Protein AF-A0A7Y2L3W5-F1 (afdb_monomer_lite)

pLDDT: mean 92.34, std 8.58, range [47.44, 98.5]

Sequence (59 aa):
MTMVPEMQVWTGRVDAAEGQGALRWHQWVKPFARSQPAGAALIGLACDEGVKRNQGRTG

Radius of gyration: 16.73 Å; chains: 1; bounding box: 36×25×44 Å

Secondary structure (DSSP, 8-state):
--PPP-GGG------GGG-GGG--HHHH-----TTSPS----------HHHHHTT----

Foldseek 3Di:
DDDWDPLVVLDDDDPPVVPPVRDDPSRVDDTDDPPDPDDDDDDDDPDCVVCVVVVHDDD

Structure (mmCIF, N/CA/C/O backbone):
data_AF-A0A7Y2L3W5-F1
#
_entry.id   AF-A0A7Y2L3W5-F1
#
loop_
_atom_site.group_PDB
_atom_site.id
_atom_site.type_symbol
_atom_site.label_atom_id
_atom_site.label_alt_id
_atom_site.label_comp_id
_atom_site.label_asym_id
_atom_site.label_entity_id
_atom_site.label_seq_id
_atom_site.pdbx_PDB_ins_code
_atom_site.Cartn_x
_atom_site.Cartn_y
_atom_site.Cartn_z
_atom_site.occupancy
_atom_site.B_iso_or_equiv
_atom_site.auth_seq_id
_atom_site.auth_comp_id
_atom_site.auth_asym_id
_atom_site.auth_atom_id
_atom_site.pdbx_PDB_model_num
ATOM 1 N N . MET A 1 1 ? -13.866 2.207 -16.046 1.00 47.44 1 MET A N 1
ATOM 2 C CA . MET A 1 1 ? -13.927 0.998 -15.201 1.00 47.44 1 MET A CA 1
ATOM 3 C C . MET A 1 1 ? -13.256 1.347 -13.884 1.00 47.44 1 MET A C 1
ATOM 5 O O . MET A 1 1 ? -12.075 1.662 -13.894 1.00 47.44 1 MET A O 1
ATOM 9 N N . THR A 1 2 ? -14.010 1.449 -12.791 1.00 59.75 2 THR A N 1
ATOM 10 C CA . THR A 1 2 ? -13.434 1.766 -11.475 1.00 59.75 2 THR A CA 1
ATOM 11 C C . THR A 1 2 ? -12.956 0.454 -10.872 1.00 59.75 2 THR A C 1
ATOM 13 O O . THR A 1 2 ? -13.774 -0.419 -10.597 1.00 59.75 2 THR A O 1
ATOM 16 N N . MET A 1 3 ? -11.645 0.273 -10.747 1.00 70.69 3 MET A N 1
ATOM 17 C CA . MET A 1 3 ? -11.089 -0.930 -10.136 1.00 70.69 3 MET A CA 1
ATOM 18 C C . MET A 1 3 ? -11.240 -0.818 -8.618 1.00 70.69 3 MET A C 1
ATOM 20 O O . MET A 1 3 ? -10.775 0.152 -8.020 1.00 70.69 3 MET A O 1
ATOM 24 N N . VAL A 1 4 ? -11.923 -1.783 -8.005 1.00 81.06 4 VAL A N 1
ATOM 25 C CA . VAL A 1 4 ? -11.992 -1.898 -6.546 1.00 81.06 4 VAL A CA 1
ATOM 26 C C . VAL A 1 4 ? -10.759 -2.685 -6.097 1.00 81.06 4 VAL A C 1
ATO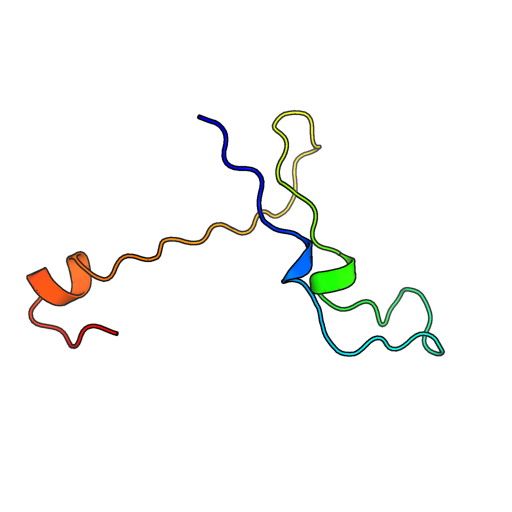M 28 O O . VAL A 1 4 ? -10.525 -3.762 -6.646 1.00 81.06 4 VAL A O 1
ATOM 31 N N . PRO A 1 5 ? -9.945 -2.172 -5.157 1.00 86.44 5 PRO A N 1
ATOM 32 C CA . PRO A 1 5 ? -8.787 -2.906 -4.669 1.00 86.44 5 PRO A CA 1
ATOM 33 C C . PRO A 1 5 ? -9.225 -4.194 -3.966 1.00 86.44 5 PRO A C 1
ATOM 35 O O . PRO A 1 5 ? -10.192 -4.205 -3.201 1.00 86.44 5 PRO A O 1
ATOM 38 N N . GLU A 1 6 ? -8.494 -5.279 -4.215 1.00 92.00 6 GLU A N 1
ATOM 39 C CA . GLU A 1 6 ? -8.741 -6.571 -3.584 1.00 92.00 6 GLU A CA 1
ATOM 40 C C . GLU A 1 6 ? -8.299 -6.526 -2.118 1.00 92.00 6 GLU A C 1
ATOM 42 O O . GLU A 1 6 ? -7.147 -6.765 -1.777 1.00 92.00 6 GLU A O 1
ATOM 47 N N . MET A 1 7 ? -9.214 -6.187 -1.213 1.00 93.38 7 MET A N 1
ATOM 48 C CA . MET A 1 7 ? -8.857 -6.036 0.202 1.00 93.38 7 MET A CA 1
ATOM 49 C C . MET A 1 7 ? -8.463 -7.357 0.877 1.00 93.38 7 MET A C 1
ATOM 51 O O . MET A 1 7 ? -7.804 -7.328 1.908 1.00 93.38 7 MET A O 1
ATOM 55 N N . GLN A 1 8 ? -8.790 -8.506 0.277 1.00 94.12 8 GLN A N 1
ATOM 56 C CA . GLN A 1 8 ? -8.460 -9.829 0.817 1.00 94.12 8 GLN A CA 1
ATOM 57 C C . GLN A 1 8 ? -6.955 -10.121 0.837 1.00 94.12 8 GLN A C 1
ATOM 59 O O . GLN A 1 8 ? -6.526 -10.978 1.603 1.00 94.12 8 GLN A O 1
ATOM 64 N N . VAL A 1 9 ? -6.142 -9.417 0.035 1.00 95.06 9 VAL A N 1
ATOM 65 C CA . VAL A 1 9 ? -4.676 -9.571 0.079 1.00 95.06 9 VAL A CA 1
ATOM 66 C C . VAL A 1 9 ? -4.030 -8.746 1.194 1.00 95.06 9 VAL A C 1
ATOM 68 O O . VAL A 1 9 ? -2.880 -8.989 1.556 1.00 95.06 9 VAL A O 1
ATOM 71 N N . TRP A 1 10 ? -4.762 -7.792 1.779 1.00 95.31 10 TRP A N 1
ATOM 72 C CA . TRP A 1 10 ? -4.301 -7.013 2.923 1.00 95.31 10 TRP A CA 1
ATOM 73 C C . TRP A 1 10 ? -4.451 -7.849 4.188 1.00 95.31 10 TRP A C 1
ATOM 75 O O . TRP A 1 10 ? -5.430 -7.758 4.924 1.00 95.31 10 TRP A O 1
ATOM 85 N N . THR A 1 11 ? -3.447 -8.678 4.438 1.00 96.56 11 THR A N 1
ATOM 86 C CA . THR A 1 11 ? -3.389 -9.571 5.594 1.00 96.56 11 THR A CA 1
ATOM 87 C C . THR A 1 11 ? -2.035 -9.465 6.285 1.00 96.56 11 THR A C 1
ATOM 89 O O . THR A 1 11 ? -1.090 -8.857 5.778 1.00 96.56 11 THR A O 1
ATOM 92 N N . GLY A 1 12 ? -1.937 -10.012 7.492 1.00 96.50 12 GLY A N 1
ATOM 93 C CA . GLY A 1 12 ? -0.699 -10.023 8.256 1.00 96.50 12 GLY A CA 1
ATOM 94 C C . GLY A 1 12 ? -0.931 -10.376 9.717 1.00 96.50 12 GLY A C 1
ATOM 95 O O . GLY A 1 12 ? -1.996 -10.853 10.102 1.00 96.50 12 GLY A O 1
ATOM 96 N N . ARG A 1 13 ? 0.085 -10.120 10.543 1.00 97.38 13 ARG A N 1
ATOM 97 C CA . ARG A 1 13 ? 0.013 -10.314 11.995 1.00 97.38 13 ARG A CA 1
ATOM 98 C C . ARG A 1 13 ? -1.003 -9.364 12.634 1.00 97.38 13 ARG A C 1
ATOM 100 O O . ARG A 1 13 ? -0.965 -8.169 12.357 1.00 97.38 13 ARG A O 1
ATOM 107 N N . VAL A 1 14 ? -1.829 -9.885 13.538 1.00 96.81 14 VAL A N 1
ATOM 108 C CA . VAL A 1 14 ? -2.802 -9.118 14.327 1.00 96.81 14 VAL A CA 1
ATOM 109 C C . VAL A 1 14 ? -2.474 -9.248 15.812 1.00 96.81 14 VAL A C 1
ATOM 111 O O . VAL A 1 14 ? -2.423 -10.355 16.341 1.00 96.81 14 VAL A O 1
ATOM 114 N N . ASP A 1 15 ? -2.310 -8.111 16.486 1.00 96.44 15 ASP A N 1
ATOM 115 C CA . ASP A 1 15 ? -1.919 -8.033 17.898 1.00 96.44 15 ASP A CA 1
ATOM 116 C C . ASP A 1 15 ? -3.140 -7.743 18.789 1.00 96.44 15 ASP A C 1
ATOM 118 O O . ASP A 1 15 ? -3.258 -6.692 19.415 1.00 96.44 15 ASP A O 1
ATOM 122 N N . ALA A 1 16 ? -4.105 -8.670 18.811 1.00 92.25 16 ALA A N 1
ATOM 123 C CA . ALA A 1 16 ? -5.431 -8.444 19.408 1.00 92.25 16 ALA A CA 1
ATOM 124 C C . ALA A 1 16 ? -5.408 -8.086 20.910 1.00 92.25 16 ALA A C 1
ATOM 126 O O . ALA A 1 16 ? -6.318 -7.416 21.394 1.00 92.25 16 ALA A O 1
ATOM 127 N N . ALA A 1 17 ? -4.373 -8.513 21.640 1.00 96.00 17 ALA A N 1
ATOM 128 C CA . ALA A 1 17 ? -4.222 -8.248 23.071 1.00 96.00 17 ALA A CA 1
ATOM 129 C C . ALA A 1 17 ? -3.728 -6.823 23.395 1.00 96.00 17 ALA A C 1
ATOM 131 O O . ALA A 1 17 ? -3.846 -6.388 24.536 1.00 96.00 17 ALA A O 1
ATOM 132 N N . GLU A 1 18 ? -3.187 -6.089 22.416 1.00 93.62 18 GLU A N 1
ATOM 133 C CA . GLU A 1 18 ? -2.514 -4.795 22.625 1.00 93.62 18 GLU A CA 1
ATOM 134 C C . GLU A 1 18 ? -3.419 -3.575 22.335 1.00 93.62 18 GLU A C 1
ATOM 136 O O . GLU A 1 18 ? -3.005 -2.421 22.456 1.00 93.62 18 GLU A O 1
ATOM 141 N N . GLY A 1 19 ? -4.688 -3.810 21.985 1.00 91.62 19 GLY A N 1
ATOM 142 C CA . GLY A 1 19 ? -5.684 -2.758 21.770 1.00 91.62 19 GLY A CA 1
ATOM 143 C C . GLY A 1 19 ? -5.468 -1.924 20.498 1.00 91.62 19 GLY A C 1
ATOM 144 O O . GLY A 1 19 ? -4.757 -2.307 19.572 1.00 91.62 19 GLY A O 1
ATOM 145 N N . GLN A 1 20 ? -6.125 -0.759 20.426 1.00 91.44 20 GLN A N 1
ATOM 146 C CA . GLN A 1 20 ? -6.196 0.049 19.193 1.00 91.44 20 GLN A CA 1
ATOM 147 C C . GLN A 1 20 ? -4.850 0.657 18.762 1.00 91.44 20 GLN A C 1
ATOM 149 O O . GLN A 1 20 ? -4.657 0.945 17.582 1.00 91.44 20 GLN A O 1
ATOM 154 N N . GLY A 1 21 ? -3.911 0.839 19.695 1.00 94.00 21 GLY A N 1
ATOM 155 C CA . GLY A 1 21 ? -2.579 1.375 19.397 1.00 94.00 21 GLY A CA 1
ATOM 156 C C . GLY A 1 21 ? -1.684 0.416 18.605 1.00 94.00 21 GLY A C 1
ATOM 157 O O . GLY A 1 21 ? -0.707 0.858 18.008 1.00 94.00 21 GLY A O 1
ATOM 158 N N . ALA A 1 22 ? -2.025 -0.875 18.563 1.00 95.88 22 ALA A N 1
ATOM 159 C CA . ALA A 1 2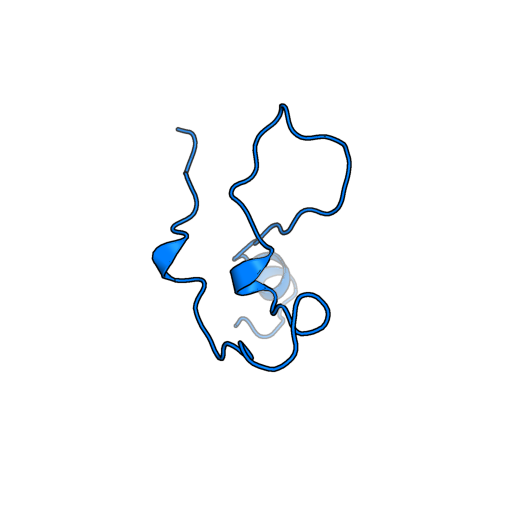2 ? -1.234 -1.916 17.907 1.00 95.88 22 ALA A CA 1
ATOM 160 C C . ALA A 1 22 ? -1.757 -2.320 16.517 1.00 95.88 22 ALA A C 1
ATOM 162 O O . ALA A 1 22 ? -1.271 -3.279 15.914 1.00 95.88 22 ALA A O 1
ATOM 163 N N . LEU A 1 23 ? -2.743 -1.593 15.984 1.00 95.94 23 LEU A N 1
ATOM 164 C CA . LEU A 1 23 ? -3.288 -1.860 14.657 1.00 95.94 23 LEU A CA 1
ATOM 165 C C . LEU A 1 23 ? -2.210 -1.724 13.568 1.00 95.94 23 LEU A C 1
ATOM 167 O O . LEU A 1 23 ? -1.487 -0.729 13.486 1.00 95.94 23 LEU A O 1
ATOM 171 N N . ARG A 1 24 ? -2.132 -2.721 12.686 1.00 96.38 24 ARG A N 1
ATOM 172 C CA . ARG A 1 24 ? -1.226 -2.751 11.529 1.00 96.38 24 ARG A CA 1
ATOM 173 C C . ARG A 1 24 ? -1.903 -2.159 10.286 1.00 96.38 24 ARG A C 1
ATOM 175 O O . ARG A 1 24 ? -3.124 -2.058 10.226 1.00 96.38 24 ARG A O 1
ATOM 182 N N . TRP A 1 25 ? -1.120 -1.811 9.258 1.00 95.06 25 TRP A N 1
ATOM 183 C CA . TRP A 1 25 ? -1.623 -1.177 8.025 1.00 95.06 25 TRP A CA 1
ATOM 184 C C . TRP A 1 25 ? -2.821 -1.901 7.404 1.00 95.06 25 TRP A C 1
ATOM 186 O O . TRP A 1 25 ? -3.809 -1.251 7.084 1.00 95.06 25 TRP A O 1
ATOM 196 N N . HIS A 1 26 ? -2.779 -3.232 7.300 1.00 95.69 26 HIS A N 1
ATOM 197 C CA . HIS A 1 26 ? -3.876 -4.015 6.723 1.00 95.69 26 HIS A CA 1
ATOM 198 C C . HIS A 1 26 ? -5.194 -3.936 7.516 1.00 95.69 26 HIS A C 1
ATOM 200 O O . HIS A 1 26 ? -6.251 -4.220 6.968 1.00 95.69 26 HIS A O 1
ATOM 206 N N . GLN A 1 27 ? -5.143 -3.529 8.788 1.00 95.31 27 GLN A N 1
ATOM 207 C CA . GLN A 1 27 ? -6.320 -3.297 9.631 1.00 95.31 27 GLN A CA 1
ATOM 208 C C . GLN A 1 27 ? -6.845 -1.854 9.510 1.00 95.31 27 GLN A C 1
ATOM 210 O O . GLN A 1 27 ? -7.976 -1.575 9.900 1.00 95.31 27 GLN A O 1
ATOM 215 N N . TRP A 1 28 ? -6.027 -0.935 8.984 1.00 93.25 28 TRP A N 1
ATOM 216 C CA . TRP A 1 28 ? -6.336 0.491 8.846 1.00 93.25 28 TRP A CA 1
ATOM 217 C C . TRP A 1 28 ? -6.779 0.890 7.443 1.00 93.25 28 TRP A C 1
ATOM 219 O O . TRP A 1 28 ? -7.654 1.747 7.295 1.00 93.25 28 TRP A O 1
ATOM 229 N N . VAL A 1 29 ? -6.148 0.322 6.416 1.00 93.25 29 VAL A N 1
ATOM 230 C CA . VAL A 1 29 ? -6.395 0.723 5.032 1.00 93.25 29 VAL A CA 1
ATOM 231 C C . VAL A 1 29 ? -7.803 0.346 4.587 1.00 93.25 29 VAL A C 1
ATOM 233 O O . VAL A 1 29 ? -8.357 -0.688 4.953 1.00 93.25 29 VAL A O 1
ATOM 236 N N . LYS A 1 30 ? -8.389 1.209 3.764 1.00 92.00 30 LYS A N 1
ATOM 237 C CA . LYS A 1 30 ? -9.719 1.023 3.186 1.00 92.00 30 LYS A CA 1
ATOM 238 C C . LYS A 1 30 ? -9.657 1.344 1.696 1.00 92.00 30 LYS A C 1
ATOM 240 O O . LYS A 1 30 ? -8.801 2.138 1.294 1.00 92.00 30 LYS A O 1
ATOM 245 N N . PRO A 1 31 ? -10.567 0.790 0.876 1.00 92.44 31 PRO A N 1
ATOM 246 C CA . PRO A 1 31 ? -10.715 1.224 -0.503 1.00 92.44 31 PRO A CA 1
ATOM 247 C C . PRO A 1 31 ? -10.903 2.740 -0.589 1.00 92.44 31 PRO A C 1
ATOM 249 O O . PRO A 1 31 ? -11.641 3.338 0.202 1.00 92.44 31 PRO A O 1
ATOM 252 N N . PHE A 1 32 ? -10.241 3.354 -1.567 1.00 91.19 32 PHE A N 1
ATOM 253 C CA . PHE A 1 32 ? -10.395 4.777 -1.828 1.00 91.19 32 PHE A CA 1
ATOM 254 C C . PHE A 1 32 ? -11.821 5.086 -2.298 1.00 91.19 32 PHE A C 1
ATOM 256 O O . PHE A 1 32 ? -12.364 4.402 -3.168 1.00 91.19 32 PHE A O 1
ATOM 263 N N . ALA A 1 33 ? -12.404 6.159 -1.767 1.00 90.06 33 ALA A N 1
ATOM 264 C CA . ALA A 1 33 ? -13.666 6.707 -2.241 1.00 90.06 33 ALA A CA 1
ATOM 265 C C . ALA A 1 33 ? -13.596 8.236 -2.263 1.00 90.06 33 ALA A C 1
ATOM 267 O O . ALA A 1 33 ? -13.150 8.859 -1.304 1.00 90.06 33 ALA A O 1
ATOM 268 N N . ARG A 1 34 ? -14.091 8.848 -3.346 1.00 89.44 34 ARG A N 1
ATOM 269 C CA . ARG A 1 34 ? -14.089 10.314 -3.530 1.00 89.44 34 ARG A CA 1
ATOM 270 C C . ARG A 1 34 ? -14.824 11.084 -2.432 1.00 89.44 34 ARG A C 1
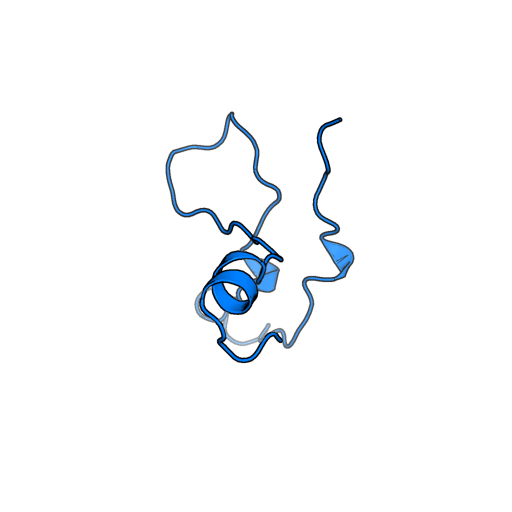ATOM 272 O O . ARG A 1 34 ? -14.531 12.253 -2.235 1.00 89.44 34 ARG A O 1
ATOM 279 N N . SER A 1 35 ? -15.791 10.455 -1.769 1.00 91.81 35 SER A N 1
ATOM 280 C CA . SER A 1 35 ? -16.581 11.061 -0.696 1.00 91.81 35 SER A CA 1
ATOM 281 C C . SER A 1 35 ? -15.900 11.0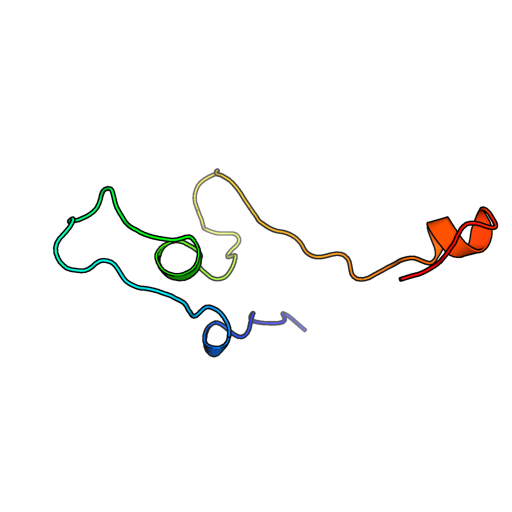17 0.677 1.00 91.81 35 SER A C 1
ATOM 283 O O . SER A 1 35 ? -16.492 11.479 1.649 1.00 91.81 35 SER A O 1
ATOM 285 N N . GLN A 1 36 ? -14.699 10.439 0.795 1.00 89.94 36 GLN A N 1
ATOM 286 C CA . GLN A 1 36 ? -13.976 10.402 2.066 1.00 89.94 36 GLN A CA 1
ATOM 287 C C . GLN A 1 36 ? -13.413 11.788 2.430 1.00 89.94 36 GLN A C 1
ATOM 289 O O . GLN A 1 36 ? -13.033 12.548 1.536 1.00 89.94 36 GLN A O 1
ATOM 294 N N . PRO A 1 37 ? -13.324 12.118 3.734 1.00 93.19 37 PRO A N 1
ATOM 295 C CA . PRO A 1 37 ? -12.599 13.296 4.196 1.00 93.19 37 PRO A CA 1
ATOM 296 C C . PRO A 1 37 ? -11.144 13.297 3.715 1.00 93.19 37 PRO A C 1
ATOM 298 O O . PRO A 1 37 ? -10.558 12.240 3.472 1.00 93.19 37 PRO A O 1
ATOM 301 N N . ALA A 1 38 ? -10.543 14.484 3.626 1.00 93.00 38 ALA A N 1
ATOM 302 C CA . ALA A 1 38 ? -9.126 14.612 3.309 1.00 93.00 38 ALA A CA 1
ATOM 303 C C . ALA A 1 38 ? -8.256 13.862 4.335 1.00 93.00 38 ALA A C 1
ATOM 305 O O . ALA A 1 38 ? -8.529 13.877 5.536 1.00 93.00 38 ALA A O 1
ATOM 306 N N . GLY A 1 39 ? -7.196 13.219 3.850 1.00 91.81 39 GLY A N 1
ATOM 307 C CA . GLY A 1 39 ? -6.310 12.384 4.652 1.00 91.81 39 GLY A CA 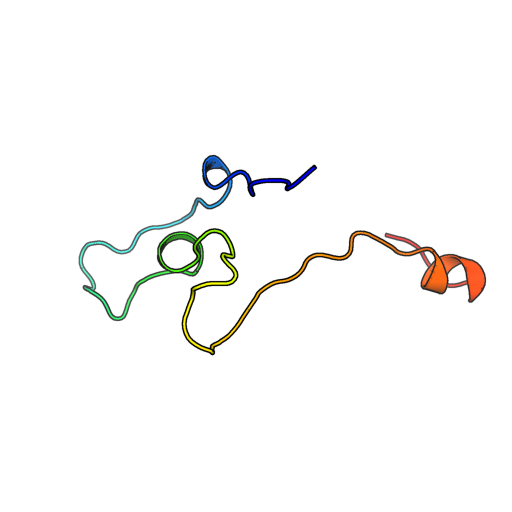1
ATOM 308 C C . GLY A 1 39 ? -5.144 11.853 3.822 1.00 91.81 39 GLY A C 1
ATOM 309 O O . GLY A 1 39 ? -4.766 12.452 2.816 1.00 91.81 39 GLY A O 1
ATOM 310 N N . ALA A 1 40 ? -4.583 10.719 4.235 1.00 93.25 40 ALA A N 1
ATOM 311 C CA . ALA A 1 40 ? -3.523 10.037 3.499 1.00 93.25 40 ALA A CA 1
ATOM 312 C C . ALA A 1 40 ? -4.099 8.990 2.532 1.00 93.25 40 ALA A C 1
ATOM 314 O O . ALA A 1 40 ? -5.041 8.275 2.872 1.00 93.25 40 ALA A O 1
ATOM 315 N N . ALA A 1 41 ? -3.497 8.869 1.347 1.00 93.25 41 ALA A N 1
ATOM 316 C CA . ALA A 1 41 ? -3.841 7.859 0.351 1.00 93.25 41 ALA A CA 1
ATOM 317 C C . ALA A 1 41 ? -2.590 7.099 -0.104 1.00 93.25 41 ALA A C 1
ATOM 319 O O . ALA A 1 41 ? -1.505 7.670 -0.203 1.00 93.25 41 ALA A O 1
ATOM 320 N N . LEU A 1 42 ? -2.763 5.813 -0.405 1.00 92.06 42 LEU A N 1
ATOM 321 C CA . LEU A 1 42 ? -1.733 4.967 -1.001 1.00 92.06 42 LEU A CA 1
ATOM 322 C C . LEU A 1 42 ? -2.055 4.768 -2.481 1.00 92.06 42 LEU A C 1
ATOM 324 O O . LEU A 1 42 ? -3.181 4.414 -2.831 1.00 92.06 42 LEU A O 1
ATOM 328 N N . ILE A 1 43 ? -1.065 4.991 -3.342 1.00 92.19 43 ILE A N 1
ATOM 329 C CA . ILE A 1 43 ? -1.177 4.802 -4.790 1.00 92.19 43 ILE A CA 1
ATOM 330 C C . ILE A 1 43 ? 0.001 3.944 -5.239 1.00 92.19 43 ILE A C 1
ATOM 332 O O . ILE A 1 43 ? 1.154 4.279 -4.979 1.00 92.19 43 ILE A O 1
ATOM 336 N N . GLY A 1 44 ? -0.301 2.836 -5.913 1.00 91.12 44 GLY A N 1
ATOM 337 C CA . GLY A 1 44 ? 0.696 2.001 -6.572 1.00 91.12 44 GLY A CA 1
ATOM 338 C C . GLY A 1 44 ? 0.842 2.397 -8.037 1.00 91.12 44 GLY A C 1
ATOM 339 O O . GLY A 1 44 ? -0.151 2.468 -8.759 1.00 91.12 44 GLY A O 1
ATOM 340 N N . LEU A 1 45 ? 2.078 2.617 -8.479 1.00 93.44 45 LEU A N 1
ATOM 341 C CA . LEU A 1 45 ? 2.430 2.760 -9.888 1.00 93.44 45 LEU A CA 1
ATOM 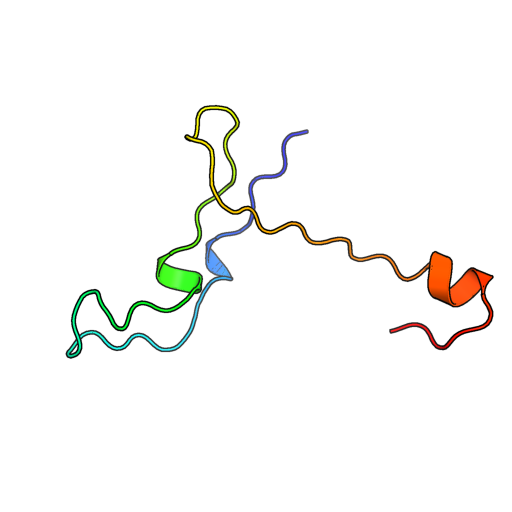342 C C . LEU A 1 45 ? 3.441 1.665 -10.236 1.00 93.44 45 LEU A C 1
ATOM 344 O O . LEU A 1 45 ? 4.638 1.828 -10.021 1.00 93.44 45 LEU A O 1
ATOM 348 N N . ALA A 1 46 ? 2.950 0.539 -10.752 1.00 94.69 46 ALA A N 1
ATOM 349 C CA . ALA A 1 46 ? 3.787 -0.570 -11.204 1.00 94.69 46 ALA A CA 1
ATOM 350 C C . ALA A 1 46 ? 4.392 -0.242 -12.580 1.00 94.69 46 ALA A C 1
ATOM 352 O O . ALA A 1 46 ? 3.914 -0.715 -13.609 1.00 94.69 46 ALA A O 1
ATOM 353 N N . CYS A 1 47 ? 5.377 0.658 -12.604 1.00 96.06 47 CYS A N 1
ATOM 354 C CA . CYS A 1 47 ? 6.009 1.133 -13.829 1.00 96.06 47 CYS A CA 1
ATOM 355 C C . CYS A 1 47 ? 7.484 1.456 -13.595 1.00 96.06 47 CYS A C 1
ATOM 357 O O . CYS A 1 47 ? 7.825 2.294 -12.763 1.00 96.06 47 CYS A O 1
ATOM 359 N N . ASP A 1 48 ? 8.340 0.846 -14.401 1.00 98.06 48 ASP A N 1
ATOM 360 C CA . ASP A 1 48 ? 9.782 1.067 -14.451 1.00 98.06 48 ASP A CA 1
ATOM 361 C C . ASP A 1 48 ? 10.240 1.579 -15.832 1.00 98.06 48 ASP A C 1
ATOM 363 O O . ASP A 1 48 ? 11.434 1.693 -16.107 1.00 98.06 48 ASP A O 1
ATOM 367 N N . GLU A 1 49 ? 9.307 1.978 -16.703 1.00 98.00 49 GLU A N 1
ATOM 368 C CA . GLU A 1 49 ? 9.609 2.450 -18.062 1.00 98.00 49 GLU A CA 1
ATOM 369 C C . GLU A 1 49 ? 10.557 3.657 -18.079 1.00 98.00 49 GLU A C 1
ATOM 371 O O . GLU A 1 49 ? 11.401 3.779 -18.966 1.00 98.00 49 GLU A O 1
ATOM 376 N N . GLY A 1 50 ? 10.456 4.543 -17.085 1.00 97.94 50 GLY A N 1
ATOM 377 C CA . GLY A 1 50 ? 11.400 5.650 -16.920 1.00 97.94 50 GLY A CA 1
ATOM 378 C C . GLY A 1 50 ? 12.818 5.169 -16.598 1.00 97.94 50 GLY A C 1
ATOM 379 O O . GLY A 1 50 ? 13.782 5.682 -17.162 1.00 97.94 50 GLY A O 1
ATOM 380 N N . VAL A 1 51 ? 12.944 4.140 -15.752 1.00 98.44 51 VAL A N 1
ATOM 381 C CA . VAL A 1 51 ? 14.230 3.512 -15.408 1.00 98.44 51 VAL A CA 1
ATOM 382 C C . VAL A 1 51 ? 14.858 2.906 -16.660 1.00 98.44 51 VAL A C 1
ATOM 384 O O . VAL A 1 51 ? 16.011 3.202 -16.971 1.00 98.44 51 VAL A O 1
ATOM 387 N N . LYS A 1 52 ? 14.077 2.136 -17.426 1.00 98.50 52 LYS A N 1
ATOM 388 C CA . LYS A 1 52 ? 14.503 1.533 -18.696 1.00 98.50 52 LYS A CA 1
ATOM 389 C C . LYS A 1 52 ? 14.975 2.577 -19.709 1.00 98.50 52 LYS A C 1
ATOM 391 O O . LYS A 1 52 ? 16.041 2.421 -20.299 1.00 98.50 52 LYS A O 1
ATOM 396 N N . ARG A 1 53 ? 14.207 3.656 -19.909 1.00 98.44 53 ARG A N 1
ATOM 397 C CA . ARG A 1 53 ? 14.558 4.745 -20.847 1.00 98.44 53 ARG A CA 1
ATOM 398 C C . ARG A 1 53 ? 15.836 5.473 -20.445 1.00 98.44 53 ARG A C 1
ATOM 400 O O . ARG A 1 53 ? 16.580 5.908 -21.316 1.00 98.44 53 ARG A O 1
ATOM 407 N N . ASN A 1 54 ? 16.114 5.529 -19.147 1.00 98.25 54 ASN A N 1
ATOM 408 C CA . ASN A 1 54 ? 17.330 6.114 -18.593 1.00 98.25 54 ASN A CA 1
ATOM 409 C C . ASN A 1 54 ? 18.482 5.105 -18.456 1.00 98.25 54 ASN A C 1
ATOM 411 O O . ASN A 1 54 ? 19.442 5.385 -17.744 1.00 98.25 54 ASN A O 1
ATOM 415 N N . GLN A 1 55 ? 18.403 3.946 -19.124 1.00 98.25 55 GLN A N 1
ATOM 416 C CA . GLN A 1 55 ? 19.449 2.912 -19.123 1.00 98.25 55 GLN A CA 1
ATOM 417 C C . GLN A 1 55 ? 19.770 2.358 -17.719 1.00 98.25 55 GLN A C 1
ATOM 419 O O . GLN A 1 55 ? 20.858 1.839 -17.474 1.00 98.25 55 GLN A O 1
ATOM 424 N N . GLY A 1 56 ? 18.822 2.469 -16.785 1.00 97.88 56 GLY A N 1
ATOM 425 C CA . GLY A 1 56 ? 18.916 1.887 -15.452 1.00 97.88 56 GLY A CA 1
ATOM 426 C C . GLY A 1 56 ? 18.560 0.399 -15.431 1.00 97.88 56 GLY A C 1
ATOM 427 O O . GLY A 1 56 ? 18.186 -0.198 -16.442 1.00 97.88 56 GLY A O 1
ATOM 428 N N . ARG A 1 57 ? 18.644 -0.209 -14.243 1.00 98.19 57 ARG A N 1
ATOM 429 C CA . ARG A 1 57 ? 18.228 -1.599 -14.017 1.00 98.19 57 ARG A CA 1
ATOM 430 C C . ARG A 1 57 ? 16.757 -1.638 -13.604 1.00 98.19 57 ARG A C 1
ATOM 432 O O . ARG A 1 57 ? 16.415 -1.111 -12.554 1.00 98.19 57 ARG A O 1
ATOM 439 N N . THR A 1 58 ? 15.926 -2.249 -14.439 1.00 97.56 58 THR A N 1
ATOM 440 C CA . THR A 1 58 ? 14.500 -2.521 -14.190 1.00 97.56 58 THR A CA 1
ATOM 441 C C . THR A 1 58 ? 14.300 -3.539 -13.066 1.00 97.56 58 THR A C 1
ATOM 443 O O . THR A 1 58 ? 15.202 -4.348 -12.817 1.00 97.56 58 THR A O 1
ATOM 446 N N . GLY A 1 59 ? 13.108 -3.550 -12.463 1.00 89.25 59 GLY A N 1
ATOM 447 C CA . GLY A 1 59 ? 12.737 -4.458 -11.368 1.00 89.25 59 GLY A CA 1
ATOM 448 C C . GLY A 1 59 ? 12.284 -3.758 -10.096 1.00 89.25 59 GLY A C 1
ATOM 449 O O . GLY A 1 59 ? 12.861 -2.700 -9.759 1.00 89.25 59 GLY A O 1
#